Protein AF-A0AA35LUE6-F1 (afdb_monomer_lite)

InterPro domains:
  IPR013022 Xylose isomerase-like, TIM barrel domain [PF01261] (3-85)
  IPR036237 Xylose isomerase-like superfamily [SSF51658] (2-86)
  IPR050312 IolE/XylA/MocC-like [PTHR12110] (1-85)

Organism: NCBI:txid1926264

Foldseek 3Di:
DVVVPDQEDEDEAAQDPPDDLDLLVLLCVVLVVQVVSVVVPHAYAYEAALNHPRGQAPVSVVVSPVSVPDPRYYHDDDPCSHVPNVDPPD

pLDDT: mean 95.34, std 10.52, range [42.84, 98.88]

Sequence (90 aa):
MTALGTDMLQVGSTDSPDITPDVDQLAGDLGELADLLVERGYRLAYENWCWATHAPTWKDVWDIVQRANRDNIGLCLDTFQTAAANGVTR

Structure (mmCIF, N/CA/C/O backbone):
data_AF-A0AA35LUE6-F1
#
_entry.id   AF-A0AA35LUE6-F1
#
loop_
_atom_site.group_PDB
_atom_site.id
_atom_site.type_symbol
_atom_site.label_atom_id
_atom_site.label_alt_id
_atom_site.label_comp_id
_atom_site.label_asym_id
_atom_site.label_entity_id
_atom_site.label_seq_id
_atom_site.pdbx_PDB_ins_code
_atom_site.Cartn_x
_atom_site.Cartn_y
_atom_site.Cartn_z
_atom_site.occupancy
_atom_site.B_iso_or_equiv
_atom_site.auth_seq_id
_atom_site.auth_comp_id
_atom_site.auth_asym_id
_atom_site.auth_atom_id
_atom_site.pdbx_PDB_model_num
ATOM 1 N N . MET A 1 1 ? -7.025 13.073 8.051 1.00 95.94 1 MET A N 1
ATOM 2 C CA . MET A 1 1 ? -8.042 12.035 8.330 1.00 95.94 1 MET A CA 1
ATOM 3 C C . MET A 1 1 ? -9.042 12.517 9.373 1.00 95.94 1 MET A C 1
ATOM 5 O O . MET A 1 1 ? -10.173 12.777 8.993 1.00 95.94 1 MET A O 1
ATOM 9 N N . THR A 1 2 ? -8.625 12.797 10.617 1.00 96.94 2 THR A N 1
ATOM 10 C CA . THR A 1 2 ? -9.502 13.290 11.705 1.00 96.94 2 THR A CA 1
ATOM 11 C C . THR A 1 2 ? -10.376 14.485 11.320 1.00 96.94 2 THR A C 1
ATOM 13 O O . THR A 1 2 ? -11.592 14.413 11.437 1.00 96.94 2 THR A O 1
ATOM 16 N N . ALA A 1 3 ? -9.775 15.564 10.805 1.00 97.94 3 ALA A N 1
ATOM 17 C CA . ALA A 1 3 ? -10.512 16.773 10.427 1.00 97.94 3 ALA A CA 1
ATOM 18 C C . ALA A 1 3 ? -11.549 16.541 9.309 1.00 97.94 3 ALA A C 1
ATOM 20 O O . ALA A 1 3 ? -12.491 17.313 9.184 1.00 97.94 3 ALA A O 1
ATOM 21 N N . LEU A 1 4 ? -11.374 15.483 8.509 1.00 97.69 4 LEU A N 1
ATOM 22 C CA . LEU A 1 4 ? -12.266 15.107 7.409 1.00 97.69 4 LEU A CA 1
ATOM 23 C C . LEU A 1 4 ? -13.251 13.992 7.799 1.00 97.69 4 LEU A C 1
ATOM 25 O O . LEU A 1 4 ? -14.062 13.598 6.971 1.00 97.69 4 LEU A O 1
ATOM 29 N N . GLY A 1 5 ? -13.168 13.452 9.022 1.00 97.88 5 GLY A N 1
ATOM 30 C CA . GLY A 1 5 ? -14.025 12.351 9.471 1.00 97.88 5 GLY A CA 1
ATOM 31 C C . GLY A 1 5 ? -13.843 11.040 8.694 1.00 97.88 5 GLY A C 1
ATOM 32 O O . GLY A 1 5 ? -14.782 10.258 8.618 1.00 97.88 5 GLY A O 1
ATOM 33 N N . THR A 1 6 ? -12.665 10.803 8.107 1.00 98.31 6 THR A N 1
ATOM 34 C CA . THR A 1 6 ? -12.337 9.553 7.392 1.00 98.31 6 THR A CA 1
ATOM 35 C C . THR A 1 6 ? -11.378 8.683 8.199 1.00 98.31 6 THR A C 1
ATOM 37 O O . THR A 1 6 ? -1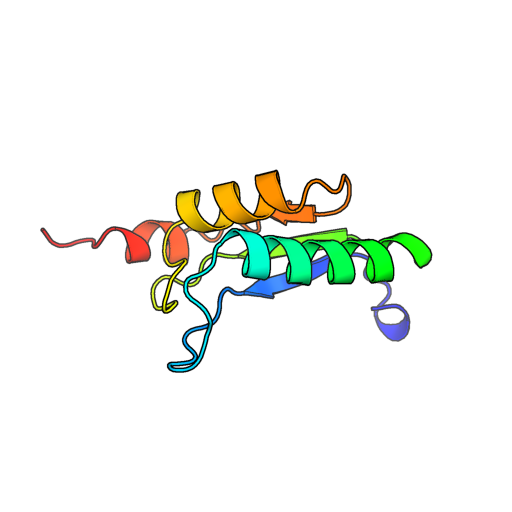0.570 9.201 8.976 1.00 98.31 6 THR A O 1
ATOM 40 N N . ASP A 1 7 ? -11.445 7.373 7.977 1.00 98.31 7 ASP A N 1
ATOM 41 C CA . ASP A 1 7 ? -10.641 6.346 8.635 1.00 98.31 7 ASP A CA 1
ATOM 42 C C . ASP A 1 7 ? -9.741 5.557 7.667 1.00 98.31 7 ASP A C 1
ATOM 44 O O . ASP A 1 7 ? -8.964 4.724 8.121 1.00 98.31 7 ASP A O 1
ATOM 48 N N . MET A 1 8 ? -9.802 5.822 6.358 1.00 98.50 8 MET A N 1
ATOM 49 C CA . MET A 1 8 ? -9.022 5.108 5.342 1.00 98.50 8 MET A CA 1
ATOM 50 C C . MET A 1 8 ? -8.011 6.029 4.653 1.00 98.50 8 MET A C 1
ATOM 52 O O . MET A 1 8 ? -8.375 7.080 4.122 1.00 98.50 8 MET A O 1
ATOM 56 N N . LEU A 1 9 ? -6.741 5.622 4.659 1.00 98.62 9 LEU A N 1
ATOM 57 C CA . LEU A 1 9 ? -5.667 6.223 3.876 1.00 98.62 9 LEU A CA 1
ATOM 58 C C . LEU A 1 9 ? -5.410 5.355 2.644 1.00 98.62 9 LEU A C 1
ATOM 60 O O . LEU A 1 9 ? -5.124 4.169 2.781 1.00 98.62 9 LEU A O 1
ATOM 64 N N . GLN A 1 10 ? -5.489 5.941 1.453 1.00 98.44 10 GLN A N 1
ATOM 65 C CA . GLN A 1 10 ? -5.036 5.291 0.227 1.00 98.44 10 GLN A CA 1
ATOM 66 C C . GLN A 1 10 ? -3.582 5.687 -0.045 1.00 98.44 10 GLN A C 1
ATOM 68 O O . GLN A 1 10 ? -3.232 6.863 0.058 1.00 98.44 10 GLN A O 1
ATOM 73 N N . VAL A 1 11 ? -2.744 4.703 -0.363 1.00 98.56 11 VAL A N 1
ATOM 74 C CA . VAL A 1 11 ? -1.340 4.896 -0.751 1.00 98.56 11 VAL A CA 1
ATOM 75 C C . VAL A 1 11 ? -1.111 4.179 -2.075 1.00 98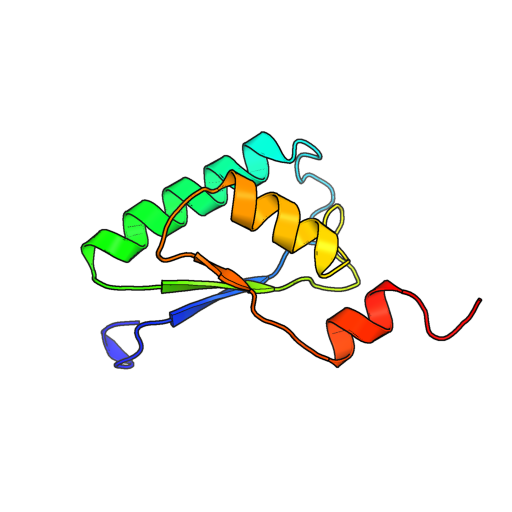.56 11 VAL A C 1
ATOM 77 O O . VAL A 1 11 ? -1.462 3.010 -2.206 1.00 98.56 11 VAL A O 1
ATOM 80 N N . GLY A 1 12 ? -0.545 4.874 -3.057 1.00 98.25 12 GLY A N 1
ATOM 81 C CA . GLY A 1 12 ? -0.152 4.284 -4.336 1.00 98.25 12 GLY A CA 1
ATOM 82 C C . GLY A 1 12 ? 1.286 3.778 -4.306 1.00 98.25 12 GLY A C 1
ATOM 83 O O . GLY A 1 12 ? 2.140 4.343 -3.619 1.00 98.25 12 GLY A O 1
ATOM 84 N N . SER A 1 13 ? 1.574 2.723 -5.062 1.00 97.88 13 SER A N 1
ATOM 85 C CA . SER A 1 13 ? 2.948 2.319 -5.370 1.00 97.88 13 SER A CA 1
ATOM 86 C C . SER A 1 13 ? 3.693 3.426 -6.128 1.00 97.88 13 SER A C 1
ATOM 88 O O . SER A 1 13 ? 3.109 4.097 -6.975 1.00 97.88 13 SER A O 1
ATOM 90 N N . THR A 1 14 ? 4.986 3.602 -5.855 1.00 97.50 14 THR A N 1
ATOM 91 C CA . THR A 1 14 ? 5.788 4.708 -6.403 1.00 97.50 14 THR A CA 1
ATOM 92 C C . THR A 1 14 ? 6.466 4.369 -7.735 1.00 97.50 14 THR A C 1
ATOM 94 O O . THR A 1 14 ? 6.824 3.221 -7.999 1.00 97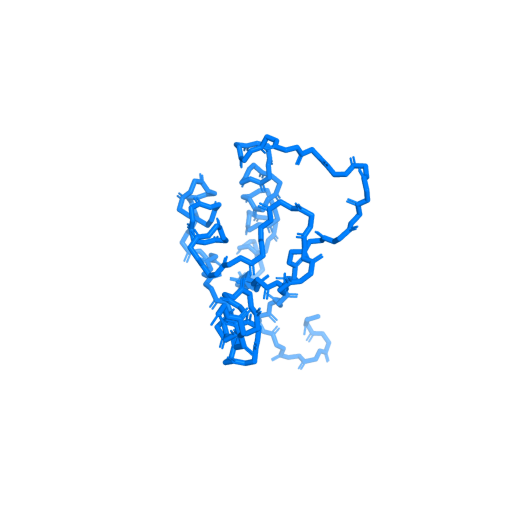.50 14 THR A O 1
ATOM 97 N N . ASP A 1 15 ? 6.681 5.396 -8.552 1.00 97.12 15 ASP A N 1
ATOM 98 C CA . ASP A 1 15 ? 7.490 5.417 -9.775 1.00 97.12 15 ASP A CA 1
ATOM 99 C C . ASP A 1 15 ? 8.857 6.098 -9.577 1.00 97.12 15 ASP A C 1
ATOM 101 O O . ASP A 1 15 ? 9.558 6.410 -10.541 1.00 97.12 15 ASP A O 1
ATOM 105 N N . SER A 1 16 ? 9.252 6.339 -8.320 1.00 97.69 16 SER A N 1
ATOM 106 C CA . SER A 1 16 ? 10.569 6.887 -8.003 1.00 97.69 16 SER A CA 1
ATOM 107 C C . SER A 1 16 ? 11.672 5.997 -8.597 1.00 97.69 16 SER A C 1
ATOM 109 O O . SER A 1 16 ? 11.627 4.776 -8.415 1.00 97.69 16 SER A O 1
ATOM 111 N N . PRO A 1 17 ? 12.680 6.564 -9.283 1.00 95.56 17 PRO A N 1
ATOM 112 C CA . PRO A 1 17 ? 13.788 5.788 -9.840 1.00 95.56 17 PRO A CA 1
ATOM 113 C C . PRO A 1 17 ? 14.729 5.237 -8.759 1.00 95.56 17 PRO A C 1
ATOM 115 O O . PRO A 1 17 ? 15.425 4.255 -9.002 1.00 95.56 17 PRO A O 1
ATOM 118 N N . ASP A 1 18 ? 14.726 5.844 -7.568 1.00 96.88 18 ASP A N 1
ATOM 119 C CA . ASP A 1 18 ? 15.630 5.510 -6.461 1.00 96.88 18 ASP A CA 1
ATOM 120 C C . ASP A 1 18 ? 14.989 4.563 -5.429 1.00 96.88 18 ASP A C 1
ATOM 122 O O . ASP A 1 18 ? 15.570 4.296 -4.376 1.00 96.88 18 ASP A O 1
ATOM 126 N N . ILE A 1 19 ? 13.773 4.069 -5.690 1.00 97.75 19 ILE A N 1
ATOM 127 C CA . ILE A 1 19 ? 13.087 3.150 -4.779 1.00 97.75 19 ILE A CA 1
ATOM 128 C C . ILE A 1 19 ? 13.782 1.782 -4.752 1.00 97.75 19 ILE A C 1
ATOM 130 O O . ILE A 1 19 ? 14.169 1.221 -5.784 1.00 97.75 19 ILE A O 1
ATOM 134 N N . THR A 1 20 ? 13.922 1.230 -3.548 1.00 97.94 20 THR A N 1
ATOM 135 C CA . THR A 1 20 ? 14.488 -0.105 -3.334 1.00 97.94 20 THR A CA 1
ATOM 136 C C . THR A 1 20 ? 13.667 -1.183 -4.063 1.00 97.94 20 THR A C 1
ATOM 138 O O . THR A 1 20 ? 12.436 -1.130 -4.028 1.00 97.94 20 THR A O 1
ATOM 141 N N . PRO A 1 21 ? 14.309 -2.172 -4.717 1.00 97.00 21 PRO A N 1
ATOM 142 C CA . PRO A 1 21 ? 13.625 -3.350 -5.254 1.00 97.00 21 PRO A CA 1
ATOM 143 C C . PRO A 1 21 ? 13.339 -4.414 -4.181 1.00 97.00 21 PRO A C 1
ATOM 145 O O . PRO A 1 21 ? 12.762 -5.455 -4.494 1.00 97.00 21 PRO A O 1
ATOM 148 N N . ASP A 1 22 ? 13.787 -4.204 -2.939 1.00 98.25 22 ASP A N 1
ATOM 149 C CA . ASP A 1 22 ? 13.596 -5.149 -1.843 1.00 98.25 22 ASP A CA 1
ATOM 150 C C . ASP A 1 22 ? 12.145 -5.123 -1.341 1.00 98.25 22 ASP A C 1
ATOM 152 O O . ASP A 1 22 ? 11.724 -4.219 -0.620 1.00 98.25 22 ASP A O 1
ATOM 156 N N . VAL A 1 23 ? 11.381 -6.146 -1.723 1.00 98.12 23 VAL A N 1
ATOM 157 C CA . VAL A 1 23 ? 9.969 -6.315 -1.355 1.00 98.12 23 VAL A CA 1
ATOM 158 C C . VAL A 1 23 ? 9.776 -6.410 0.160 1.00 98.12 23 VAL A C 1
ATOM 160 O O . VAL A 1 23 ? 8.770 -5.911 0.663 1.00 98.12 23 VAL A O 1
ATOM 163 N N . ASP A 1 24 ? 10.717 -7.003 0.900 1.00 98.62 24 ASP A N 1
ATOM 164 C CA . ASP A 1 24 ? 10.602 -7.117 2.358 1.00 98.62 24 ASP A CA 1
ATOM 165 C C . ASP A 1 24 ? 10.798 -5.751 3.025 1.00 98.62 24 ASP A C 1
ATOM 167 O O . ASP A 1 24 ? 10.106 -5.434 3.993 1.00 98.62 24 ASP A O 1
ATOM 171 N N . GLN A 1 25 ? 11.661 -4.901 2.460 1.00 98.62 25 GLN A N 1
ATOM 172 C CA . GLN A 1 25 ? 11.795 -3.513 2.900 1.00 98.62 25 GLN A CA 1
ATOM 173 C C . GLN A 1 25 ? 10.524 -2.700 2.603 1.00 98.62 25 GLN A C 1
ATOM 175 O O . GLN A 1 25 ? 10.011 -2.030 3.495 1.00 98.62 25 GLN A O 1
ATOM 180 N N . LEU A 1 26 ? 9.964 -2.810 1.390 1.00 98.56 26 LEU A N 1
ATOM 181 C CA . LEU A 1 26 ? 8.704 -2.138 1.029 1.00 98.56 26 LEU A CA 1
ATOM 182 C C . LEU A 1 26 ? 7.541 -2.571 1.938 1.00 98.56 26 LEU A C 1
ATOM 184 O O . LEU A 1 26 ? 6.726 -1.749 2.361 1.00 98.56 26 LEU A O 1
ATOM 188 N N . ALA A 1 27 ? 7.462 -3.866 2.249 1.00 98.81 27 ALA A N 1
ATOM 189 C CA . ALA A 1 27 ? 6.471 -4.416 3.164 1.00 98.81 27 ALA A CA 1
ATOM 190 C C . ALA A 1 27 ? 6.684 -3.938 4.608 1.00 98.81 27 ALA A C 1
ATOM 192 O O . ALA A 1 27 ? 5.706 -3.652 5.299 1.00 98.81 27 ALA A O 1
ATOM 193 N N . GLY A 1 28 ? 7.941 -3.819 5.047 1.00 98.81 28 GLY A N 1
ATOM 194 C CA . GLY A 1 28 ? 8.313 -3.246 6.339 1.00 98.81 28 GLY A CA 1
ATOM 195 C C . GLY A 1 28 ? 7.818 -1.810 6.495 1.00 98.81 28 GLY A C 1
ATOM 196 O O . GLY A 1 28 ? 7.093 -1.525 7.447 1.00 98.81 28 GLY A O 1
ATOM 197 N N . ASP A 1 29 ? 8.100 -0.948 5.515 1.00 98.69 29 ASP A N 1
ATOM 198 C CA . ASP A 1 29 ? 7.675 0.459 5.522 1.00 98.69 29 ASP A CA 1
ATOM 199 C C . ASP A 1 29 ? 6.140 0.598 5.600 1.00 98.69 29 ASP A C 1
ATOM 201 O O . ASP A 1 29 ? 5.606 1.406 6.368 1.00 98.69 29 ASP A O 1
ATOM 205 N N . LEU A 1 30 ? 5.395 -0.214 4.838 1.00 98.81 30 LEU A N 1
ATOM 206 C CA . LEU A 1 30 ? 3.928 -0.221 4.907 1.00 98.81 30 LEU A CA 1
ATOM 207 C C . LEU A 1 30 ? 3.398 -0.816 6.218 1.00 98.81 30 LEU A C 1
ATOM 209 O O . LEU A 1 30 ? 2.358 -0.370 6.705 1.00 98.81 30 LEU A O 1
ATOM 213 N N . GLY A 1 31 ? 4.097 -1.795 6.796 1.00 98.88 31 GLY A N 1
ATOM 214 C CA . GLY A 1 31 ? 3.789 -2.352 8.112 1.00 98.88 31 GLY A CA 1
ATOM 215 C C . GLY A 1 31 ? 3.936 -1.310 9.221 1.00 98.88 31 GLY A C 1
ATOM 216 O O . GLY A 1 31 ? 3.023 -1.151 10.029 1.00 98.88 31 GLY A O 1
ATOM 217 N N . GLU A 1 32 ? 5.024 -0.537 9.211 1.00 98.88 32 GLU A N 1
ATOM 218 C CA . GLU A 1 32 ? 5.237 0.576 10.144 1.00 98.88 32 GLU A CA 1
ATOM 219 C C . GLU A 1 32 ? 4.159 1.657 9.990 1.00 98.88 32 GLU A C 1
ATOM 221 O O . GLU A 1 32 ? 3.598 2.135 10.979 1.00 98.88 32 GLU A O 1
ATOM 226 N N . LEU A 1 33 ? 3.801 2.013 8.750 1.00 98.81 33 LEU A N 1
ATOM 227 C CA . LEU A 1 33 ? 2.697 2.940 8.500 1.00 98.81 33 LEU A CA 1
ATOM 228 C C . LEU A 1 33 ? 1.367 2.396 9.043 1.00 98.81 33 LEU A C 1
ATOM 230 O O . LEU A 1 33 ? 0.598 3.144 9.649 1.00 98.81 33 LEU A O 1
ATOM 234 N N . ALA A 1 34 ? 1.084 1.109 8.845 1.00 98.81 34 ALA A N 1
ATOM 235 C CA . ALA A 1 34 ? -0.117 0.468 9.364 1.00 98.81 34 ALA A CA 1
ATOM 236 C C . ALA A 1 34 ? -0.155 0.476 10.905 1.00 98.81 34 ALA A C 1
ATOM 238 O O . ALA A 1 34 ? -1.206 0.784 11.475 1.00 98.81 34 ALA A O 1
ATOM 239 N N . ASP A 1 35 ? 0.979 0.250 11.574 1.00 98.81 35 ASP A N 1
ATOM 240 C CA . ASP A 1 35 ? 1.106 0.348 13.034 1.00 98.81 35 ASP A CA 1
ATOM 241 C C . ASP A 1 35 ? 0.826 1.780 13.534 1.00 98.81 35 ASP A C 1
ATOM 243 O O . ASP A 1 35 ? 0.063 1.978 14.478 1.00 98.81 35 ASP A O 1
ATOM 247 N N . LEU A 1 36 ? 1.324 2.812 12.844 1.00 98.62 36 LEU A N 1
ATOM 248 C CA . LEU A 1 36 ? 1.012 4.212 13.177 1.00 98.62 36 LEU A CA 1
ATOM 249 C C . LEU A 1 36 ? -0.474 4.562 12.984 1.00 98.62 36 LEU A C 1
ATOM 251 O O . LEU A 1 36 ? -1.030 5.415 13.684 1.00 98.62 36 LEU A O 1
ATOM 255 N N . LEU A 1 37 ? -1.128 3.944 12.000 1.00 98.62 37 LEU A N 1
ATOM 256 C CA . LEU A 1 37 ? -2.542 4.168 11.705 1.00 98.62 37 LEU A CA 1
ATOM 257 C C . LEU A 1 37 ? -3.458 3.468 12.718 1.00 98.62 37 LEU A C 1
ATOM 259 O O . LEU A 1 37 ? -4.474 4.050 13.119 1.00 98.62 37 LEU A O 1
ATOM 263 N N . VAL A 1 38 ? -3.107 2.257 13.166 1.00 98.31 38 VAL A N 1
ATOM 264 C CA . VAL A 1 38 ? -3.969 1.462 14.055 1.00 98.31 38 VAL A CA 1
ATOM 265 C C . VAL A 1 38 ? -4.147 2.116 15.427 1.00 98.31 38 VAL A C 1
ATOM 267 O O . VAL A 1 38 ? -5.238 2.039 15.992 1.00 98.31 38 VAL A O 1
ATOM 270 N N . GLU A 1 39 ? -3.153 2.872 15.912 1.00 97.69 39 GLU A N 1
ATOM 271 C CA . GLU A 1 39 ? -3.243 3.662 17.154 1.00 97.69 39 GLU A CA 1
ATOM 272 C C . GLU A 1 39 ? -4.421 4.653 17.163 1.00 97.69 39 GLU A C 1
ATOM 274 O O . GLU A 1 39 ? -4.911 5.050 18.221 1.00 97.69 39 GLU A O 1
ATOM 279 N N . ARG A 1 40 ? -4.895 5.059 15.978 1.00 97.69 40 ARG A N 1
ATOM 280 C CA . ARG A 1 40 ? -6.021 5.988 15.790 1.00 97.69 40 ARG A CA 1
ATOM 281 C C . ARG A 1 40 ? -7.272 5.317 15.221 1.00 97.69 40 ARG A C 1
ATOM 283 O O . ARG A 1 40 ? -8.230 6.016 14.892 1.00 97.69 40 ARG A O 1
ATOM 290 N N . GLY A 1 41 ? -7.273 3.989 15.095 1.00 97.94 41 GLY A N 1
ATOM 291 C CA . GLY A 1 41 ? -8.344 3.233 14.446 1.00 97.94 41 GLY A CA 1
ATOM 292 C C . GLY A 1 41 ? -8.416 3.455 12.932 1.00 97.94 41 GLY A C 1
ATOM 293 O O . GLY A 1 41 ? -9.496 3.349 12.356 1.00 97.94 41 GLY A O 1
ATOM 294 N N . TYR A 1 42 ? -7.298 3.808 12.291 1.00 98.75 42 TYR A N 1
ATOM 295 C CA . TYR A 1 42 ? -7.226 4.031 10.847 1.00 98.75 42 TYR A CA 1
ATOM 296 C C . TYR A 1 42 ? -6.753 2.786 10.090 1.00 98.75 42 TYR A C 1
ATOM 298 O O . TYR A 1 42 ? -6.077 1.905 10.628 1.00 98.75 42 TYR A O 1
ATOM 306 N N . ARG A 1 43 ? -7.127 2.736 8.812 1.00 98.75 43 ARG A N 1
ATOM 307 C CA . ARG A 1 43 ? -6.876 1.643 7.872 1.00 98.75 43 ARG A CA 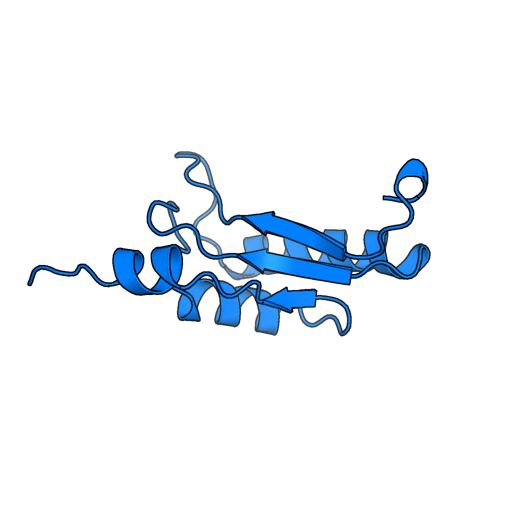1
ATOM 308 C C . ARG A 1 43 ? -6.106 2.150 6.659 1.00 98.75 43 ARG A C 1
ATOM 310 O O . ARG A 1 43 ? -6.226 3.317 6.281 1.00 98.75 43 ARG A O 1
ATOM 317 N N . LEU A 1 44 ? -5.361 1.255 6.030 1.00 98.81 44 LEU A N 1
ATOM 318 C CA . LEU A 1 44 ? -4.536 1.510 4.858 1.00 98.81 44 LEU A CA 1
ATOM 319 C C . LEU A 1 44 ? -5.045 0.695 3.665 1.00 98.81 44 LEU A C 1
ATOM 321 O O . LEU A 1 44 ? -5.286 -0.505 3.779 1.00 98.81 44 LEU A O 1
ATOM 325 N N . ALA A 1 45 ? -5.191 1.341 2.514 1.00 98.75 45 ALA A N 1
ATOM 326 C CA . ALA A 1 45 ? -5.491 0.693 1.245 1.00 98.75 45 ALA A CA 1
ATOM 327 C C . ALA A 1 45 ? -4.344 0.964 0.263 1.00 98.75 45 ALA A C 1
ATOM 329 O O . ALA A 1 45 ? -4.135 2.107 -0.145 1.00 98.75 45 ALA A O 1
ATOM 330 N N . TYR A 1 46 ? -3.591 -0.076 -0.093 1.00 98.88 46 TYR A N 1
ATOM 331 C CA . TYR A 1 46 ? -2.451 0.025 -0.999 1.00 98.88 46 TYR A CA 1
ATOM 332 C C . TYR A 1 46 ? -2.874 -0.264 -2.444 1.00 98.88 46 TYR A C 1
ATOM 334 O O . TYR A 1 46 ? -3.530 -1.271 -2.717 1.00 98.88 46 TYR A O 1
ATOM 342 N N . GLU A 1 47 ? -2.549 0.644 -3.358 1.00 98.69 47 GLU A N 1
ATOM 343 C CA . GLU A 1 47 ? -2.955 0.623 -4.765 1.00 98.69 47 GLU A CA 1
ATOM 344 C C . GLU A 1 47 ? -1.745 0.352 -5.665 1.00 98.69 47 GLU A C 1
ATOM 346 O O . GLU A 1 47 ? -0.696 0.979 -5.495 1.00 98.69 47 GLU A O 1
ATOM 351 N N . ASN A 1 48 ? -1.898 -0.521 -6.664 1.00 98.19 48 ASN A N 1
ATOM 352 C CA . ASN A 1 48 ? -0.926 -0.594 -7.750 1.00 98.19 48 ASN A CA 1
ATOM 353 C C . ASN A 1 48 ? -1.144 0.577 -8.712 1.00 98.19 48 ASN A C 1
ATOM 355 O O . ASN A 1 48 ? -2.244 0.788 -9.209 1.00 98.19 48 ASN A O 1
ATOM 359 N N . TRP A 1 49 ? -0.085 1.303 -9.031 1.00 97.81 49 TRP A N 1
ATOM 360 C CA . TRP A 1 49 ? -0.050 2.216 -10.166 1.00 97.81 49 TRP A CA 1
ATOM 361 C C . TRP A 1 49 ? 0.655 1.510 -11.310 1.00 97.81 49 TRP A C 1
ATOM 363 O O . TRP A 1 49 ? 1.768 1.024 -11.141 1.00 97.81 49 TRP A O 1
ATOM 373 N N . CYS A 1 50 ? 0.033 1.436 -12.486 1.00 97.06 50 CYS A N 1
ATOM 374 C CA . CYS A 1 50 ? 0.529 0.613 -13.593 1.00 97.06 50 CYS A CA 1
ATOM 375 C C . CYS A 1 50 ? 1.882 1.067 -14.167 1.00 97.06 50 CYS A C 1
ATOM 377 O O . CYS A 1 50 ? 2.491 0.333 -14.942 1.00 97.06 50 CYS A O 1
ATOM 379 N N . TRP A 1 51 ? 2.356 2.251 -13.775 1.00 96.38 51 TRP A N 1
ATOM 380 C CA . TRP A 1 51 ? 3.668 2.812 -14.101 1.00 96.38 51 TRP A CA 1
ATOM 381 C C . TRP A 1 51 ? 4.666 2.770 -12.927 1.00 96.38 51 TRP A C 1
ATOM 383 O O . TRP A 1 51 ? 5.716 3.401 -13.006 1.00 96.38 51 TRP A O 1
ATOM 393 N N . ALA A 1 52 ? 4.360 2.063 -11.835 1.00 97.25 52 ALA A N 1
ATOM 394 C CA . ALA A 1 52 ? 5.254 1.948 -10.686 1.00 97.25 52 ALA A CA 1
ATOM 395 C C . ALA A 1 52 ? 6.550 1.197 -11.020 1.00 97.25 52 ALA A C 1
ATOM 397 O O . ALA A 1 52 ? 6.543 0.248 -11.805 1.00 97.25 52 ALA A O 1
ATOM 398 N N . THR A 1 53 ? 7.648 1.585 -10.365 1.00 96.94 53 THR A N 1
ATOM 399 C CA . THR A 1 53 ? 8.996 1.074 -10.665 1.00 96.94 53 THR A CA 1
ATOM 400 C C . THR A 1 53 ? 9.119 -0.428 -10.403 1.00 96.94 53 THR A C 1
ATOM 402 O O . THR A 1 53 ? 9.667 -1.142 -11.239 1.00 96.94 53 THR A O 1
ATOM 405 N N . HIS A 1 54 ? 8.575 -0.917 -9.277 1.00 96.81 54 HIS A N 1
ATOM 406 C CA . HIS A 1 54 ? 8.690 -2.332 -8.872 1.00 96.81 54 HIS A CA 1
ATOM 407 C C . HIS A 1 54 ? 7.361 -3.033 -8.545 1.00 96.81 54 HIS A C 1
ATOM 409 O O . HIS A 1 54 ? 7.367 -4.246 -8.364 1.00 96.81 54 HIS A O 1
ATOM 415 N N . ALA A 1 55 ? 6.226 -2.323 -8.473 1.00 97.12 55 ALA A N 1
ATOM 416 C CA . ALA A 1 55 ? 4.926 -2.918 -8.111 1.00 97.12 55 ALA A CA 1
ATOM 417 C C . ALA A 1 55 ? 3.753 -2.496 -9.030 1.00 97.12 55 ALA A C 1
ATOM 419 O O . ALA A 1 55 ? 2.745 -1.978 -8.543 1.00 97.12 55 ALA A O 1
ATOM 420 N N . PRO A 1 56 ? 3.857 -2.677 -10.362 1.00 96.94 56 PRO A N 1
ATOM 421 C CA . PRO A 1 56 ? 2.847 -2.189 -11.297 1.00 96.94 56 PRO A CA 1
ATOM 422 C C . PRO A 1 56 ? 1.552 -3.010 -11.308 1.00 96.94 56 PRO A C 1
ATOM 424 O O . PRO A 1 56 ? 0.508 -2.484 -11.699 1.00 96.94 56 PRO A O 1
A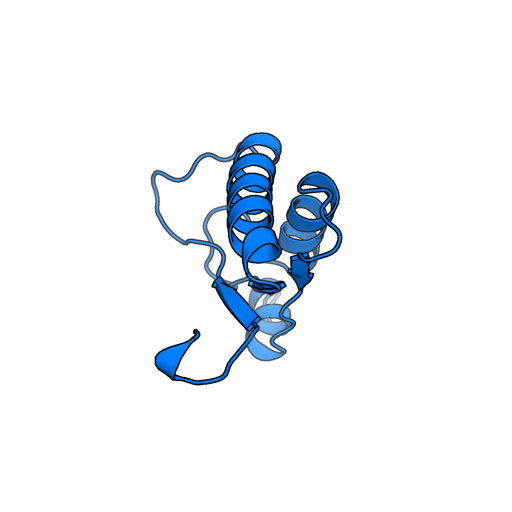TOM 427 N N . THR A 1 57 ? 1.571 -4.286 -10.905 1.00 97.12 57 THR A N 1
ATOM 428 C CA . THR A 1 57 ? 0.392 -5.163 -10.968 1.00 97.12 57 THR A CA 1
ATOM 429 C C . THR A 1 57 ? -0.283 -5.336 -9.608 1.00 97.12 57 THR A C 1
ATOM 431 O O . THR A 1 57 ? 0.348 -5.240 -8.558 1.00 97.12 57 THR A O 1
ATOM 434 N N . TRP A 1 58 ? -1.574 -5.690 -9.616 1.00 97.00 58 TRP A N 1
ATOM 435 C CA . TRP A 1 58 ? -2.312 -6.007 -8.385 1.00 97.00 58 TRP A CA 1
ATOM 436 C C . TRP A 1 58 ? -1.682 -7.164 -7.588 1.00 97.00 58 TRP A C 1
ATOM 438 O O . TRP A 1 58 ? -1.829 -7.226 -6.370 1.00 97.00 58 TRP A O 1
ATOM 448 N N . LYS A 1 59 ? -0.989 -8.094 -8.265 1.00 97.38 59 LYS A N 1
ATOM 449 C CA . LYS A 1 59 ? -0.326 -9.233 -7.616 1.00 97.38 59 LYS A CA 1
ATOM 450 C C . LYS A 1 59 ? 0.918 -8.795 -6.855 1.00 97.38 59 LYS A C 1
ATOM 452 O O . LYS A 1 59 ? 1.157 -9.324 -5.775 1.00 97.38 59 LYS A O 1
ATOM 457 N N . ASP A 1 60 ? 1.662 -7.832 -7.394 1.00 97.50 60 ASP A N 1
ATOM 458 C CA . ASP A 1 60 ? 2.882 -7.318 -6.763 1.00 97.50 60 ASP A CA 1
ATOM 459 C C . ASP A 1 60 ? 2.533 -6.610 -5.452 1.00 97.50 60 ASP A C 1
ATOM 461 O O . ASP A 1 60 ? 3.062 -6.939 -4.392 1.00 97.50 60 ASP A O 1
ATOM 465 N N . VAL A 1 61 ? 1.552 -5.701 -5.494 1.00 98.25 61 VAL A N 1
ATOM 466 C CA . VAL A 1 61 ? 1.075 -5.016 -4.284 1.00 98.25 61 VAL A CA 1
ATOM 467 C C . VAL A 1 61 ? 0.399 -5.972 -3.298 1.00 98.25 61 VAL A C 1
ATOM 469 O O . VAL A 1 61 ? 0.467 -5.740 -2.094 1.00 98.25 61 VAL A O 1
ATOM 472 N N . TRP A 1 62 ? -0.207 -7.072 -3.765 1.00 98.50 62 TRP A N 1
ATOM 473 C CA . TRP A 1 62 ? -0.742 -8.104 -2.874 1.00 98.50 62 TRP A CA 1
ATOM 474 C C . TRP A 1 62 ? 0.355 -8.864 -2.125 1.00 98.50 62 TRP A C 1
ATOM 476 O O . TRP A 1 62 ? 0.202 -9.084 -0.926 1.00 98.50 62 TRP A O 1
ATOM 486 N N . ASP A 1 63 ? 1.463 -9.219 -2.786 1.00 98.62 63 ASP A N 1
ATOM 487 C CA . ASP A 1 63 ? 2.612 -9.848 -2.115 1.00 98.62 63 ASP A CA 1
ATOM 488 C C . ASP A 1 63 ? 3.175 -8.931 -1.018 1.00 98.62 63 ASP A C 1
ATOM 490 O O . ASP A 1 63 ? 3.372 -9.363 0.118 1.00 98.62 63 ASP A O 1
ATOM 494 N N . ILE A 1 64 ? 3.318 -7.635 -1.315 1.00 98.75 64 ILE A N 1
ATOM 495 C CA . ILE A 1 64 ? 3.758 -6.630 -0.336 1.00 98.75 64 ILE A CA 1
ATOM 496 C C . ILE A 1 64 ? 2.780 -6.550 0.850 1.00 98.75 64 ILE A C 1
ATOM 498 O O . ILE A 1 64 ? 3.206 -6.610 2.002 1.00 98.75 64 ILE A O 1
ATOM 502 N N . VAL A 1 65 ? 1.467 -6.454 0.599 1.00 98.75 65 VAL A N 1
ATOM 503 C CA . VAL A 1 65 ? 0.444 -6.379 1.662 1.00 98.75 65 VAL A CA 1
ATOM 504 C C . VAL A 1 65 ? 0.449 -7.628 2.545 1.00 98.75 65 VAL A C 1
ATOM 506 O O . VAL A 1 65 ? 0.335 -7.517 3.765 1.00 98.75 65 VAL A O 1
ATOM 509 N N . GLN A 1 66 ? 0.611 -8.818 1.961 1.00 98.75 66 GLN A N 1
ATOM 510 C CA . GLN A 1 66 ? 0.704 -10.062 2.729 1.00 98.75 66 GLN A CA 1
ATOM 511 C C . GLN A 1 66 ? 1.943 -10.089 3.629 1.00 98.75 66 GLN A C 1
ATOM 513 O O . GLN A 1 66 ? 1.843 -10.491 4.788 1.00 98.75 66 GLN A O 1
ATOM 518 N N . ARG A 1 67 ? 3.090 -9.617 3.134 1.00 98.81 67 ARG A N 1
ATOM 519 C CA . ARG A 1 67 ? 4.336 -9.533 3.911 1.00 98.81 67 ARG A CA 1
ATOM 520 C C . ARG A 1 67 ? 4.292 -8.464 4.998 1.00 98.81 67 ARG A C 1
ATOM 522 O O . ARG A 1 67 ? 4.854 -8.681 6.068 1.00 98.81 67 ARG A O 1
ATOM 529 N N . ALA A 1 68 ? 3.589 -7.355 4.759 1.00 98.69 68 ALA A N 1
ATOM 530 C CA . ALA A 1 68 ? 3.388 -6.308 5.762 1.00 98.69 68 ALA A CA 1
ATOM 531 C C . ALA A 1 68 ? 2.671 -6.861 7.006 1.00 98.69 68 ALA A C 1
ATOM 533 O O . ALA A 1 68 ? 2.938 -6.416 8.122 1.00 98.69 68 ALA A O 1
ATOM 534 N N . ASN A 1 69 ? 1.821 -7.882 6.823 1.00 98.56 69 ASN A N 1
ATOM 535 C CA . ASN A 1 69 ? 1.252 -8.711 7.886 1.00 98.56 69 ASN A CA 1
ATOM 536 C C . ASN A 1 69 ? 0.627 -7.880 9.022 1.00 98.56 69 ASN A C 1
ATOM 538 O O . ASN A 1 69 ? 1.027 -7.978 10.187 1.00 98.56 69 ASN A O 1
ATOM 542 N N . ARG A 1 70 ? -0.325 -7.011 8.663 1.00 98.69 70 ARG A N 1
ATOM 543 C CA . ARG A 1 70 ? -1.164 -6.245 9.595 1.00 98.69 70 ARG A CA 1
ATOM 544 C C .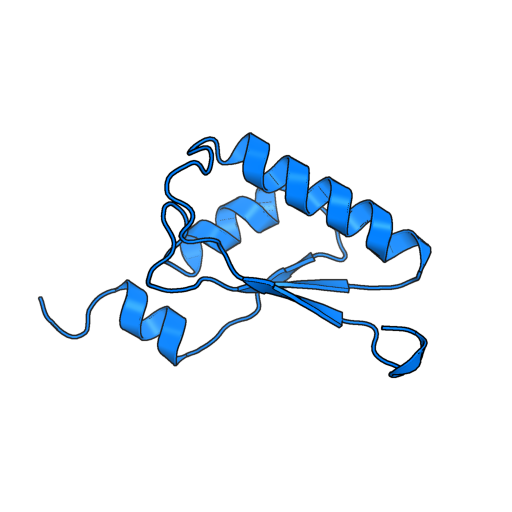 ARG A 1 70 ? -2.630 -6.373 9.204 1.00 98.69 70 ARG A C 1
ATOM 546 O O . ARG A 1 70 ? -2.963 -6.405 8.024 1.00 98.69 70 ARG A O 1
ATOM 553 N N . ASP A 1 71 ? -3.512 -6.389 10.195 1.00 98.38 71 ASP A N 1
ATOM 554 C CA . ASP A 1 71 ? -4.952 -6.571 9.963 1.00 98.38 71 ASP A CA 1
ATOM 555 C C . ASP A 1 71 ? -5.634 -5.320 9.379 1.00 98.38 71 ASP A C 1
ATOM 557 O O . ASP A 1 71 ? -6.730 -5.400 8.824 1.00 98.38 71 ASP A O 1
ATOM 561 N N . ASN A 1 72 ? -5.009 -4.144 9.509 1.00 98.75 72 ASN A N 1
ATOM 562 C CA . ASN A 1 72 ? -5.555 -2.861 9.065 1.00 98.75 72 ASN A CA 1
ATOM 563 C C . ASN A 1 72 ? -4.989 -2.372 7.721 1.00 98.75 72 ASN A C 1
ATOM 565 O O . ASN A 1 72 ? -5.225 -1.215 7.368 1.00 98.75 72 ASN A O 1
ATOM 569 N N . ILE A 1 73 ? -4.290 -3.224 6.963 1.00 98.81 73 ILE A N 1
ATOM 570 C CA . ILE A 1 73 ? -3.859 -2.953 5.584 1.00 98.81 73 ILE A CA 1
ATOM 571 C C . ILE A 1 73 ? -4.549 -3.905 4.599 1.00 98.81 73 ILE A C 1
ATOM 573 O O . ILE A 1 73 ? -4.705 -5.095 4.853 1.00 98.81 73 ILE A O 1
ATOM 577 N N . GLY A 1 74 ? -4.968 -3.372 3.453 1.00 98.69 74 GLY A N 1
ATOM 578 C CA . GLY A 1 74 ? -5.551 -4.137 2.354 1.00 98.69 74 GLY A CA 1
ATOM 579 C C . GLY A 1 74 ? -5.255 -3.514 0.993 1.00 98.69 74 GLY A C 1
ATOM 580 O O . GLY A 1 74 ? -4.433 -2.607 0.877 1.00 98.69 74 GLY A O 1
ATOM 581 N N . LEU A 1 75 ? -5.944 -3.992 -0.043 1.00 98.38 75 LEU A N 1
ATOM 582 C CA . LEU A 1 75 ? -5.798 -3.484 -1.407 1.00 98.38 75 LEU A CA 1
ATOM 583 C C . LEU A 1 75 ? -6.815 -2.387 -1.725 1.00 98.38 75 LEU A C 1
ATOM 585 O O . LEU A 1 75 ? -7.999 -2.505 -1.405 1.00 98.38 75 LEU A O 1
ATOM 589 N N . CYS A 1 76 ? -6.360 -1.370 -2.449 1.00 98.50 76 CYS A N 1
ATOM 590 C CA . CYS A 1 76 ? -7.210 -0.531 -3.279 1.00 98.50 76 CYS A CA 1
ATOM 591 C C . CYS A 1 76 ? -7.151 -1.083 -4.710 1.00 98.50 76 CYS A C 1
ATOM 593 O O . CYS A 1 76 ? -6.104 -1.038 -5.351 1.00 98.50 76 CYS A O 1
ATOM 595 N N . LEU A 1 77 ? -8.253 -1.661 -5.192 1.00 97.56 77 LEU A N 1
ATOM 596 C CA . LEU A 1 77 ? -8.324 -2.217 -6.543 1.00 97.56 77 LEU A CA 1
ATOM 597 C C . LEU A 1 77 ? -8.935 -1.196 -7.499 1.00 97.56 77 LEU A C 1
ATOM 599 O O . LEU A 1 77 ? -10.151 -0.999 -7.512 1.00 97.56 77 LEU A O 1
ATOM 603 N N . ASP A 1 78 ? -8.087 -0.598 -8.329 1.00 97.69 78 ASP A N 1
ATOM 604 C CA . ASP A 1 78 ? -8.501 0.256 -9.437 1.00 97.69 78 ASP A CA 1
ATOM 605 C C . ASP A 1 78 ? -8.514 -0.541 -10.754 1.00 97.69 78 ASP A C 1
ATOM 607 O O . ASP A 1 78 ? -7.543 -1.207 -11.140 1.00 97.69 78 ASP A O 1
ATOM 611 N N . THR A 1 79 ? -9.649 -0.492 -11.454 1.00 96.00 79 THR A N 1
ATOM 612 C CA . THR A 1 79 ? -9.855 -1.236 -12.706 1.00 96.00 79 THR A CA 1
ATOM 613 C C . THR A 1 79 ? -8.962 -0.765 -13.853 1.00 96.00 79 THR A C 1
ATOM 615 O O . THR A 1 79 ? -8.495 -1.602 -14.627 1.00 96.00 79 THR A O 1
ATOM 618 N N . PHE A 1 80 ? -8.693 0.540 -13.963 1.00 96.06 80 PHE A N 1
ATOM 619 C CA . PHE A 1 80 ? -7.788 1.082 -14.970 1.00 96.06 80 PHE A CA 1
ATOM 620 C C . PHE A 1 80 ? -6.361 0.645 -14.667 1.00 96.06 80 PHE A C 1
ATOM 622 O O . PHE A 1 80 ? -5.708 0.085 -15.544 1.00 96.06 80 PHE A O 1
ATOM 629 N N . GLN A 1 81 ? -5.902 0.822 -13.427 1.00 97.19 81 GLN A N 1
ATOM 630 C CA . GLN A 1 81 ? -4.540 0.446 -13.046 1.00 97.19 81 GLN A CA 1
ATOM 631 C C . GLN A 1 81 ? -4.290 -1.050 -13.261 1.00 97.19 81 GLN A C 1
ATOM 633 O O . GLN A 1 81 ? -3.286 -1.452 -13.847 1.00 97.19 81 GLN A O 1
ATOM 638 N N . THR A 1 82 ? -5.244 -1.891 -12.858 1.00 95.25 82 THR A N 1
ATOM 639 C CA . THR A 1 82 ? -5.168 -3.348 -13.032 1.00 95.25 82 THR A CA 1
ATOM 640 C C . THR A 1 82 ? -5.125 -3.761 -14.508 1.00 95.25 82 THR A C 1
ATOM 642 O O . THR A 1 82 ? -4.346 -4.643 -14.885 1.00 95.25 82 THR A O 1
ATOM 645 N N . ALA A 1 83 ? -5.955 -3.140 -15.352 1.00 94.56 83 ALA A N 1
ATOM 646 C CA . ALA A 1 83 ? -6.008 -3.442 -16.781 1.00 94.56 83 ALA A CA 1
ATOM 647 C C . ALA A 1 83 ? -4.773 -2.916 -17.530 1.00 94.56 83 ALA A C 1
ATOM 649 O O . ALA A 1 83 ? -4.212 -3.620 -18.370 1.00 94.56 83 ALA A O 1
ATOM 650 N N . ALA A 1 84 ? -4.323 -1.704 -17.206 1.00 94.00 84 ALA A N 1
ATOM 651 C CA . ALA A 1 84 ? -3.190 -1.054 -17.851 1.00 94.00 84 ALA A CA 1
ATOM 652 C C . ALA A 1 84 ? -1.852 -1.731 -17.511 1.00 94.00 84 ALA A C 1
ATOM 654 O O . ALA A 1 84 ? -0.995 -1.837 -18.386 1.00 94.00 84 ALA A O 1
ATOM 655 N N . ALA A 1 85 ? -1.698 -2.273 -16.297 1.00 89.50 85 ALA A N 1
ATOM 656 C CA . ALA A 1 85 ? -0.474 -2.950 -15.854 1.00 89.50 85 ALA A CA 1
ATOM 657 C C . ALA A 1 85 ? -0.100 -4.190 -16.685 1.00 89.50 85 ALA A C 1
ATOM 659 O O . ALA A 1 85 ? 1.063 -4.579 -16.736 1.00 89.50 85 ALA A O 1
ATOM 660 N N . ASN A 1 86 ? -1.081 -4.820 -17.341 1.00 72.62 86 ASN A N 1
ATOM 661 C CA . ASN A 1 86 ? -0.870 -6.021 -18.153 1.00 72.62 86 ASN A CA 1
ATOM 662 C C . ASN A 1 86 ? -0.836 -5.746 -19.663 1.00 72.62 86 ASN A C 1
ATOM 664 O O . ASN A 1 86 ? -0.689 -6.691 -20.434 1.00 72.62 86 ASN A O 1
ATOM 668 N N . GLY A 1 87 ? -0.946 -4.479 -20.079 1.00 55.75 87 GLY A N 1
ATOM 669 C CA . GLY A 1 87 ? -0.958 -4.077 -21.481 1.00 55.75 87 GLY A CA 1
ATOM 670 C C . GLY A 1 87 ? -2.163 -4.629 -22.246 1.00 55.75 87 GLY A C 1
ATOM 671 O O . GLY A 1 87 ? -2.186 -5.781 -22.675 1.00 55.75 87 GLY A O 1
ATOM 672 N N . VAL A 1 88 ? -3.131 -3.764 -22.552 1.00 46.50 88 VAL A N 1
ATOM 673 C CA . VAL A 1 88 ? -4.022 -3.958 -23.708 1.00 46.50 88 VAL A CA 1
ATOM 674 C C . VAL A 1 88 ? -3.204 -3.692 -24.981 1.00 46.50 88 VAL A C 1
ATOM 676 O O . VAL A 1 88 ? -3.439 -2.703 -25.657 1.00 46.50 88 VAL A O 1
ATOM 679 N N . THR A 1 89 ? -2.189 -4.528 -25.232 1.00 49.84 89 THR A N 1
ATOM 680 C CA . THR A 1 89 ? -1.447 -4.739 -26.491 1.00 49.84 89 THR A CA 1
ATOM 681 C C . THR A 1 89 ? -0.227 -5.632 -26.216 1.00 49.84 89 THR A C 1
ATOM 683 O O . THR A 1 89 ? 0.882 -5.162 -25.963 1.00 49.84 89 THR A O 1
ATOM 686 N N . ARG A 1 90 ? -0.429 -6.947 -26.304 1.00 42.84 90 ARG A N 1
ATOM 687 C CA . ARG A 1 90 ? 0.583 -7.855 -26.857 1.00 42.84 90 ARG A CA 1
ATOM 688 C C . ARG A 1 90 ? 0.079 -8.360 -28.196 1.00 42.84 90 ARG A C 1
ATOM 690 O O . ARG A 1 90 ? -1.149 -8.586 -28.287 1.00 42.84 90 ARG A O 1
#

Secondary structure (DSSP, 8-state):
-GGGT--EEEEEPP--TT----HHHHHHHHHHHHHHHHTTT-EEEEE--TT-SS--SHHHHHHHHHHH--TTEEEE--HHHHHHTT-S--

Radius of gyration: 13.52 Å; chains: 1; bounding box: 30×27×44 Å